Protein AF-D4JR82-F1 (afdb_monomer_lite)

Secondary structure (DSSP, 8-state):
---HHHHHHHHHHHHHH-GGGGT-HHHHHHHHHHHHHHHHH------HHHHHHHTTTTTPPPHHHHHHHHHHHHHH-GGGSPPHHHHHHHHHHHHHHHHHTT-

Sequence (103 aa):
MRNLKTIENRVLAVLKEHPEARNDDMKLYLLVSKACIYDTHGISHFGFEDVMSNYKAYGIPCFESIRRTRQKIQAKHPELGCSPEVRRARHKMQRVYSDYAKN

Structure (mmCIF, N/CA/C/O backbone):
data_AF-D4JR82-F1
#
_entry.id   AF-D4JR82-F1
#
loop_
_atom_site.group_PDB
_atom_site.id
_atom_site.type_symbol
_atom_site.label_atom_id
_atom_site.label_alt_id
_atom_site.label_comp_id
_atom_site.label_asym_id
_atom_site.label_entity_id
_atom_site.label_seq_id
_atom_site.pdbx_PDB_ins_code
_atom_site.Cartn_x
_atom_site.Cartn_y
_atom_site.Cartn_z
_atom_site.occupancy
_atom_site.B_iso_or_equiv
_atom_site.auth_seq_id
_atom_site.auth_comp_id
_atom_site.auth_asym_id
_atom_site.auth_atom_id
_atom_site.pdbx_PDB_model_num
ATOM 1 N N . MET A 1 1 ? -8.829 -5.254 -15.965 1.00 45.81 1 MET A N 1
ATOM 2 C CA . MET A 1 1 ? -8.187 -5.560 -14.664 1.00 45.81 1 MET A CA 1
ATOM 3 C C . MET A 1 1 ? -7.328 -6.802 -14.841 1.00 45.81 1 MET A C 1
ATOM 5 O O . MET A 1 1 ? -7.889 -7.862 -15.081 1.00 45.81 1 MET A O 1
ATOM 9 N N . ARG A 1 2 ? -5.992 -6.685 -14.800 1.00 51.69 2 ARG A N 1
ATOM 10 C CA . ARG A 1 2 ? -5.117 -7.871 -14.759 1.00 51.69 2 ARG A CA 1
ATOM 11 C C . ARG A 1 2 ? -5.440 -8.668 -13.482 1.00 51.69 2 ARG A C 1
ATOM 13 O O . ARG A 1 2 ? -5.769 -8.075 -12.459 1.00 51.69 2 ARG A O 1
ATOM 20 N N . ASN A 1 3 ? -5.455 -9.990 -13.620 1.00 63.53 3 ASN A N 1
ATOM 21 C CA . ASN A 1 3 ? -6.025 -11.008 -12.728 1.00 63.53 3 ASN A CA 1
ATOM 22 C C . ASN A 1 3 ? -5.994 -10.653 -11.218 1.00 63.53 3 ASN A C 1
ATOM 24 O O . ASN A 1 3 ? -4.927 -10.441 -10.645 1.00 63.53 3 ASN A O 1
ATOM 28 N N . LEU A 1 4 ? -7.154 -10.639 -10.544 1.00 62.97 4 LEU A N 1
ATOM 29 C CA . LEU A 1 4 ? -7.261 -10.336 -9.101 1.00 62.97 4 LEU A CA 1
ATOM 30 C C . LEU A 1 4 ? -6.379 -11.249 -8.232 1.00 62.97 4 LEU A C 1
ATOM 32 O O . LEU A 1 4 ? -5.852 -10.807 -7.211 1.00 62.97 4 LEU A O 1
ATOM 36 N N . LYS A 1 5 ? -6.169 -12.498 -8.667 1.00 69.69 5 LYS A N 1
ATOM 37 C CA . LYS A 1 5 ? -5.268 -13.452 -8.006 1.00 69.69 5 LYS A CA 1
ATOM 38 C C . LYS A 1 5 ? -3.818 -12.953 -7.969 1.00 69.69 5 LYS A C 1
ATOM 40 O O . LYS A 1 5 ? -3.125 -13.174 -6.983 1.00 69.69 5 LYS A O 1
ATOM 45 N N . THR A 1 6 ? -3.370 -12.227 -8.993 1.00 83.12 6 THR A N 1
ATOM 46 C CA . THR A 1 6 ? -2.008 -11.675 -9.051 1.00 83.12 6 THR A CA 1
ATOM 47 C C . THR A 1 6 ? -1.818 -10.540 -8.044 1.00 83.12 6 THR A C 1
ATOM 49 O O . THR A 1 6 ? -0.747 -10.414 -7.459 1.00 83.12 6 THR A O 1
ATOM 52 N N . ILE A 1 7 ? -2.863 -9.742 -7.798 1.00 88.75 7 ILE A N 1
ATOM 53 C CA . ILE A 1 7 ? -2.833 -8.657 -6.806 1.00 88.75 7 ILE A CA 1
ATOM 54 C C . ILE A 1 7 ? -2.824 -9.236 -5.389 1.00 88.75 7 ILE A C 1
ATOM 56 O O . ILE A 1 7 ? -1.991 -8.833 -4.581 1.00 88.75 7 ILE A O 1
ATOM 60 N N . GLU A 1 8 ? -3.705 -10.202 -5.099 1.00 93.69 8 GLU A N 1
ATOM 61 C CA . GLU A 1 8 ? -3.769 -10.871 -3.788 1.00 93.69 8 GLU A CA 1
ATOM 62 C C . GLU A 1 8 ? -2.425 -11.517 -3.434 1.00 93.69 8 GLU A C 1
ATOM 64 O O . GLU A 1 8 ? -1.900 -11.261 -2.354 1.00 93.69 8 GLU A O 1
ATOM 69 N N . ASN A 1 9 ? -1.803 -12.241 -4.371 1.00 93.75 9 ASN A N 1
ATOM 70 C CA . ASN A 1 9 ? -0.493 -12.860 -4.150 1.00 93.75 9 ASN A CA 1
ATOM 71 C C . ASN A 1 9 ? 0.617 -11.831 -3.896 1.00 93.75 9 ASN A C 1
ATOM 73 O O . ASN A 1 9 ? 1.434 -12.022 -2.998 1.00 93.75 9 ASN A O 1
ATOM 77 N N . ARG A 1 10 ? 0.640 -10.728 -4.654 1.00 93.81 10 ARG A N 1
ATOM 78 C CA . ARG A 1 10 ? 1.667 -9.689 -4.508 1.00 93.81 10 ARG A CA 1
ATOM 79 C C . ARG A 1 10 ? 1.549 -8.957 -3.174 1.00 93.81 10 ARG A C 1
ATOM 81 O O . ARG A 1 10 ? 2.543 -8.780 -2.479 1.00 93.81 10 ARG A O 1
ATOM 88 N N . VAL A 1 11 ? 0.331 -8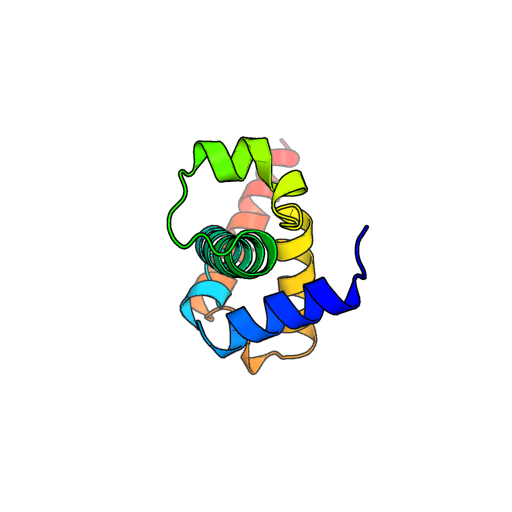.579 -2.787 1.00 96.69 11 VAL A N 1
ATOM 89 C CA . VAL A 1 11 ? 0.078 -7.957 -1.479 1.00 96.69 11 VAL A CA 1
ATOM 90 C C . VAL A 1 11 ? 0.410 -8.936 -0.352 1.00 96.69 11 VAL A C 1
ATOM 92 O O . VAL A 1 11 ? 1.034 -8.542 0.628 1.00 96.69 11 VAL A O 1
ATOM 95 N N . LEU A 1 12 ? 0.051 -10.216 -0.495 1.00 96.94 12 LEU A N 1
ATOM 96 C CA . LEU A 1 12 ? 0.373 -11.245 0.493 1.00 96.94 12 LEU A CA 1
ATOM 97 C C . LEU A 1 12 ? 1.885 -11.409 0.684 1.00 96.94 12 LEU A C 1
ATOM 99 O O . LEU A 1 12 ? 2.332 -11.490 1.826 1.00 96.94 12 LEU A O 1
ATOM 103 N N . ALA A 1 13 ? 2.659 -11.438 -0.404 1.00 96.38 13 ALA A N 1
ATOM 104 C CA . ALA A 1 13 ? 4.116 -11.528 -0.347 1.00 96.38 13 ALA A CA 1
ATOM 105 C C . ALA A 1 13 ? 4.714 -10.351 0.438 1.00 96.38 13 ALA A C 1
ATOM 107 O O . ALA A 1 13 ? 5.428 -10.571 1.415 1.00 96.38 13 ALA A O 1
ATOM 108 N N . VAL A 1 14 ? 4.309 -9.118 0.106 1.00 97.31 14 VAL A N 1
ATOM 109 C CA . VAL A 1 14 ? 4.781 -7.916 0.810 1.00 97.31 14 VAL A CA 1
ATOM 110 C C . VAL A 1 14 ? 4.425 -7.957 2.299 1.00 97.31 14 VAL A C 1
ATOM 112 O O . VAL A 1 14 ? 5.269 -7.655 3.131 1.00 97.31 14 VAL A O 1
ATOM 115 N N . LEU A 1 15 ? 3.210 -8.369 2.675 1.00 97.62 15 LEU A N 1
ATOM 116 C CA . LEU A 1 15 ? 2.814 -8.440 4.092 1.00 97.62 15 LEU A CA 1
ATOM 117 C C . LEU A 1 15 ? 3.589 -9.502 4.889 1.00 97.62 15 LEU A C 1
ATOM 119 O O . LEU A 1 15 ? 3.750 -9.356 6.107 1.00 97.62 15 LEU A O 1
ATOM 123 N N . LYS A 1 16 ? 4.037 -10.575 4.229 1.00 97.06 16 LYS A N 1
ATOM 124 C CA . LYS A 1 16 ? 4.871 -11.614 4.844 1.00 97.06 16 LYS A CA 1
ATOM 125 C C . LYS A 1 16 ? 6.297 -11.118 5.062 1.00 97.06 16 LYS A C 1
ATOM 127 O O . LYS A 1 16 ? 6.803 -11.269 6.168 1.00 97.06 16 LYS A O 1
ATOM 132 N N . GLU A 1 17 ? 6.892 -10.512 4.040 1.00 97.31 17 GLU A N 1
ATOM 133 C CA . GLU A 1 17 ? 8.291 -10.072 4.034 1.00 97.31 17 GLU A CA 1
ATOM 134 C C . GLU A 1 17 ? 8.523 -8.778 4.830 1.00 97.31 17 GLU A C 1
ATOM 136 O O . GLU A 1 17 ? 9.548 -8.639 5.490 1.00 97.31 17 GLU A O 1
ATOM 141 N N . HIS A 1 18 ? 7.542 -7.871 4.837 1.00 96.94 18 HIS A N 1
ATOM 142 C CA . HIS A 1 18 ? 7.655 -6.525 5.406 1.00 96.94 18 HIS A CA 1
ATOM 143 C C . HIS A 1 18 ? 6.595 -6.275 6.494 1.00 96.94 18 HIS A C 1
ATOM 145 O O . HIS A 1 18 ? 5.488 -5.799 6.199 1.00 96.94 18 HIS A O 1
ATOM 151 N N . PRO A 1 19 ? 6.881 -6.584 7.775 1.00 94.62 19 PRO A N 1
ATOM 152 C CA . PRO A 1 19 ? 5.949 -6.356 8.881 1.00 94.62 19 PRO A CA 1
ATOM 153 C C . PRO A 1 19 ? 5.468 -4.904 9.014 1.00 94.62 19 PRO A C 1
ATOM 155 O O . PRO A 1 19 ? 4.319 -4.664 9.390 1.00 94.62 19 PRO A O 1
ATOM 158 N N . GLU A 1 20 ? 6.300 -3.927 8.660 1.00 93.69 20 GLU A N 1
ATOM 159 C CA . GLU A 1 20 ? 5.975 -2.501 8.671 1.00 93.69 20 GLU A CA 1
ATOM 160 C C . GLU A 1 20 ?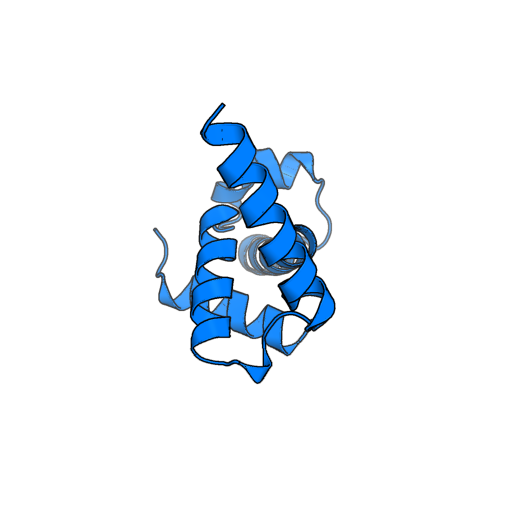 4.811 -2.149 7.727 1.00 93.69 20 GLU A C 1
ATOM 162 O O . GLU A 1 20 ? 3.985 -1.288 8.042 1.00 93.69 20 GLU A O 1
ATOM 167 N N . ALA A 1 21 ? 4.660 -2.878 6.616 1.00 96.69 21 ALA A N 1
ATOM 168 C CA . ALA A 1 21 ? 3.588 -2.673 5.640 1.00 96.69 21 ALA A CA 1
ATOM 169 C C . ALA A 1 21 ? 2.200 -3.082 6.172 1.00 96.69 21 ALA A C 1
ATOM 171 O O . ALA A 1 21 ? 1.163 -2.664 5.649 1.00 96.69 21 ALA A O 1
ATOM 172 N N . ARG A 1 22 ? 2.144 -3.886 7.244 1.00 95.50 22 ARG A N 1
ATOM 173 C CA . ARG A 1 22 ? 0.877 -4.310 7.871 1.00 95.50 22 ARG A CA 1
ATOM 174 C C . ARG A 1 22 ? 0.147 -3.134 8.521 1.00 95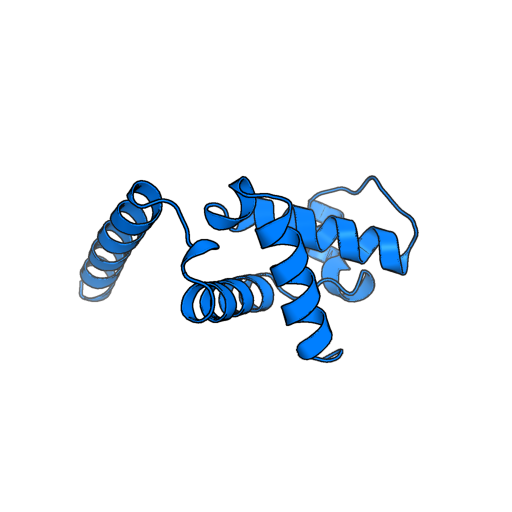.50 22 ARG A C 1
ATOM 176 O O . ARG A 1 22 ? -1.088 -3.126 8.578 1.00 95.50 22 ARG A O 1
ATOM 183 N N . ASN A 1 23 ? 0.910 -2.142 8.981 1.00 94.69 23 ASN A N 1
ATOM 184 C CA . ASN A 1 23 ? 0.431 -0.986 9.738 1.00 94.69 23 ASN A CA 1
ATOM 185 C C . ASN A 1 23 ? 0.233 0.269 8.880 1.00 94.69 23 ASN A C 1
ATOM 187 O O . ASN A 1 23 ? -0.617 1.096 9.216 1.00 94.69 23 ASN A O 1
ATOM 191 N N . ASP A 1 24 ? 0.960 0.392 7.772 1.00 94.38 24 ASP A N 1
ATOM 192 C CA . ASP A 1 24 ? 1.047 1.622 6.986 1.00 94.38 24 ASP A CA 1
ATOM 193 C C . ASP A 1 24 ? 0.683 1.367 5.514 1.00 94.38 24 ASP A C 1
ATOM 195 O O . ASP A 1 24 ? 1.346 0.614 4.798 1.00 94.38 24 ASP A O 1
ATOM 199 N N . ASP A 1 25 ? -0.403 2.005 5.068 1.00 93.75 25 ASP A N 1
ATOM 200 C CA . ASP A 1 25 ? -0.887 1.900 3.690 1.00 93.75 25 ASP A CA 1
ATOM 201 C C . ASP A 1 25 ? 0.077 2.513 2.667 1.00 93.75 25 ASP A C 1
ATOM 203 O O . ASP A 1 25 ? 0.194 1.992 1.559 1.00 93.75 25 ASP A O 1
ATOM 207 N N . MET A 1 26 ? 0.801 3.573 3.029 1.00 95.62 26 MET A N 1
ATOM 208 C CA . MET A 1 26 ? 1.764 4.223 2.140 1.00 95.62 26 MET A CA 1
ATOM 209 C C . MET A 1 26 ? 3.010 3.361 1.961 1.00 95.62 26 MET A C 1
ATOM 211 O O . MET A 1 26 ? 3.503 3.219 0.842 1.00 95.62 26 MET A O 1
ATOM 215 N N . LYS A 1 27 ? 3.490 2.718 3.035 1.00 96.81 27 LYS A N 1
ATOM 216 C CA . LYS A 1 27 ? 4.592 1.742 2.947 1.00 96.81 27 LYS A CA 1
ATOM 217 C C . LYS A 1 27 ? 4.198 0.535 2.108 1.00 96.81 27 LYS A C 1
ATOM 219 O O . LYS A 1 27 ? 4.956 0.142 1.222 1.00 96.81 27 LYS A O 1
ATOM 224 N N . LEU A 1 28 ? 3.003 -0.011 2.337 1.00 97.56 28 LEU A N 1
ATOM 225 C CA . LEU A 1 28 ? 2.479 -1.106 1.525 1.00 97.56 28 LEU A CA 1
ATOM 226 C C . LEU A 1 28 ? 2.385 -0.709 0.047 1.00 97.56 28 LEU A C 1
ATOM 228 O O . LEU A 1 28 ? 2.831 -1.462 -0.817 1.00 97.56 28 LEU A O 1
ATOM 232 N N . TYR A 1 29 ? 1.842 0.474 -0.248 1.00 96.88 29 TYR A N 1
ATOM 233 C CA . TYR A 1 29 ? 1.720 0.965 -1.617 1.00 96.88 29 TYR A CA 1
ATOM 234 C C . TYR A 1 29 ? 3.083 1.133 -2.290 1.00 96.88 29 TYR A C 1
ATOM 236 O O . TYR A 1 29 ? 3.261 0.683 -3.420 1.00 96.88 29 TYR A O 1
ATOM 244 N N . LEU A 1 30 ? 4.065 1.706 -1.589 1.00 95.94 30 LEU A N 1
ATO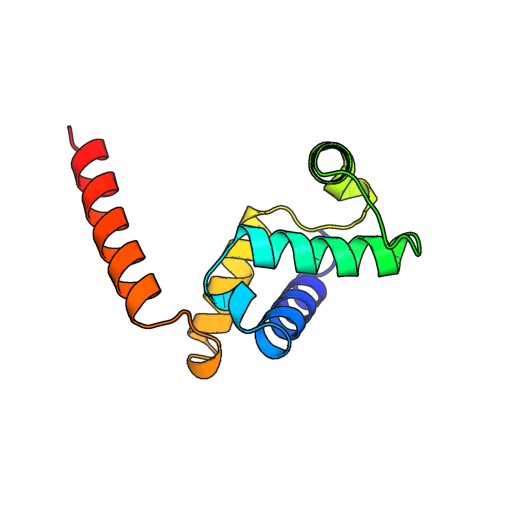M 245 C CA . LEU A 1 30 ? 5.431 1.857 -2.088 1.00 95.94 30 LEU A CA 1
ATOM 246 C C . LEU A 1 30 ? 6.068 0.505 -2.428 1.00 95.94 30 LEU A C 1
ATOM 248 O O . LEU A 1 30 ? 6.618 0.351 -3.514 1.00 95.94 30 LEU A O 1
ATOM 252 N N . LEU A 1 31 ? 5.991 -0.476 -1.527 1.00 96.19 31 LEU A N 1
ATOM 253 C CA . LEU A 1 31 ? 6.607 -1.795 -1.722 1.00 96.19 31 LEU A CA 1
ATOM 254 C C . LEU A 1 31 ? 5.949 -2.573 -2.868 1.00 96.19 31 LEU A C 1
ATOM 256 O O . LEU A 1 31 ? 6.643 -3.145 -3.707 1.00 96.19 31 LEU A O 1
ATOM 260 N N . VAL A 1 32 ? 4.617 -2.525 -2.969 1.00 96.00 32 VAL A N 1
ATOM 261 C CA . VAL A 1 32 ? 3.895 -3.111 -4.110 1.00 96.00 32 VAL A CA 1
ATOM 262 C C . VAL A 1 32 ? 4.265 -2.399 -5.414 1.00 96.00 32 VAL A C 1
ATOM 264 O O . VAL A 1 32 ? 4.481 -3.065 -6.424 1.00 96.00 32 VAL A O 1
ATOM 267 N N . SER A 1 33 ? 4.390 -1.068 -5.392 1.00 95.12 33 SER A N 1
ATOM 268 C CA . SER A 1 33 ? 4.795 -0.274 -6.558 1.00 95.12 33 SER A CA 1
ATOM 269 C C . SER A 1 33 ? 6.203 -0.635 -7.023 1.00 95.12 33 SER A C 1
ATOM 271 O O . SER A 1 33 ? 6.396 -0.868 -8.212 1.00 95.12 33 SER A O 1
ATOM 273 N N . LYS A 1 34 ? 7.161 -0.772 -6.092 1.00 94.31 34 LYS A N 1
ATOM 274 C CA . LYS A 1 34 ? 8.530 -1.227 -6.386 1.00 94.31 34 LYS A CA 1
ATOM 275 C C . LYS A 1 34 ? 8.532 -2.568 -7.108 1.00 94.31 34 LYS A C 1
ATOM 277 O O . LYS A 1 34 ? 9.137 -2.680 -8.167 1.00 94.31 34 LYS A O 1
ATOM 282 N N . ALA A 1 35 ? 7.814 -3.552 -6.567 1.00 92.81 35 ALA A N 1
ATOM 283 C CA . ALA A 1 35 ? 7.728 -4.875 -7.175 1.00 92.81 35 ALA A CA 1
ATOM 284 C C . ALA A 1 35 ? 7.097 -4.821 -8.579 1.00 92.81 35 ALA A C 1
ATOM 286 O O . ALA A 1 35 ? 7.595 -5.442 -9.508 1.00 92.81 35 ALA A O 1
ATOM 287 N N . CYS A 1 36 ? 6.020 -4.051 -8.761 1.00 92.62 36 CYS A N 1
ATOM 288 C CA . CYS A 1 36 ? 5.369 -3.897 -10.064 1.00 92.62 36 CYS A CA 1
ATOM 289 C C . CYS A 1 36 ? 6.267 -3.218 -11.109 1.00 92.62 36 CYS A C 1
ATOM 291 O O . CYS A 1 36 ? 6.342 -3.696 -12.239 1.00 92.62 36 CYS A O 1
ATOM 293 N N . ILE A 1 37 ? 6.941 -2.124 -10.745 1.00 93.12 37 ILE A N 1
ATOM 294 C CA . ILE A 1 37 ? 7.828 -1.375 -11.647 1.00 93.12 37 ILE A CA 1
ATOM 295 C C . ILE A 1 37 ? 9.030 -2.229 -12.043 1.00 93.12 37 ILE A C 1
ATOM 297 O O . ILE A 1 37 ? 9.376 -2.289 -13.222 1.00 93.12 37 ILE A O 1
ATOM 301 N N . TYR A 1 38 ? 9.627 -2.933 -11.082 1.00 91.62 38 TYR A N 1
ATOM 302 C CA . TYR A 1 38 ? 10.744 -3.825 -11.359 1.00 91.62 38 TYR A CA 1
ATOM 303 C C . TYR A 1 38 ? 10.338 -4.964 -12.304 1.00 91.62 38 TYR A C 1
ATOM 305 O O . TYR A 1 38 ? 11.000 -5.174 -13.315 1.00 91.62 38 TYR A O 1
ATOM 313 N N . ASP A 1 39 ? 9.203 -5.625 -12.053 1.00 88.25 39 ASP A N 1
ATOM 314 C CA . ASP A 1 39 ? 8.707 -6.716 -12.904 1.00 88.25 39 ASP A CA 1
ATOM 315 C C . ASP A 1 39 ? 8.389 -6.269 -14.341 1.00 88.25 39 ASP A C 1
ATOM 317 O O . ASP A 1 39 ? 8.457 -7.072 -15.269 1.00 88.25 39 ASP A O 1
ATOM 321 N N . THR A 1 40 ? 7.971 -5.014 -14.528 1.00 86.81 40 THR A N 1
ATOM 322 C CA . THR A 1 40 ? 7.511 -4.511 -15.832 1.00 86.81 40 THR A CA 1
ATOM 323 C C . THR A 1 40 ? 8.596 -3.795 -16.629 1.00 86.81 40 THR A C 1
ATOM 325 O O . THR A 1 40 ? 8.604 -3.917 -17.850 1.00 86.81 40 THR A O 1
ATOM 328 N N . HIS A 1 41 ? 9.502 -3.074 -15.964 1.00 88.81 41 HIS A N 1
ATOM 329 C CA . HIS A 1 41 ? 10.494 -2.205 -16.614 1.00 88.81 41 HIS A CA 1
ATOM 330 C C . HIS A 1 41 ? 11.931 -2.428 -16.128 1.00 88.81 41 HIS A C 1
ATOM 332 O O . HIS A 1 41 ? 12.849 -1.814 -16.662 1.00 88.81 41 HIS A O 1
ATOM 338 N N . GLY A 1 42 ? 12.161 -3.270 -15.114 1.00 90.75 42 GLY A N 1
ATOM 339 C CA . GLY A 1 42 ? 13.497 -3.500 -14.543 1.00 90.75 42 GLY A CA 1
ATOM 340 C C . GLY A 1 42 ? 14.067 -2.300 -13.777 1.00 90.75 42 GLY A C 1
ATOM 341 O O . GLY A 1 42 ? 15.259 -2.262 -13.476 1.00 90.75 42 GLY A O 1
ATOM 342 N N . ILE A 1 43 ? 13.233 -1.306 -13.459 1.00 90.69 43 ILE A N 1
ATOM 343 C CA . ILE A 1 43 ? 13.648 -0.054 -12.820 1.00 90.69 43 ILE A CA 1
ATOM 344 C C . ILE A 1 43 ? 13.560 -0.191 -11.295 1.00 90.69 43 ILE A C 1
ATOM 346 O O . ILE A 1 43 ? 12.557 -0.650 -10.750 1.00 90.69 43 ILE A O 1
ATOM 350 N N . SER A 1 44 ? 14.606 0.246 -10.591 1.00 83.44 44 SER A N 1
ATOM 351 C CA . SER A 1 44 ? 14.682 0.221 -9.120 1.00 83.44 44 SER A CA 1
ATOM 352 C C . SER A 1 44 ? 14.466 1.588 -8.455 1.00 83.44 44 SER A C 1
ATOM 354 O O . SER A 1 44 ? 14.212 1.645 -7.251 1.00 83.44 44 SER A O 1
ATOM 356 N N . HIS A 1 45 ? 14.540 2.678 -9.225 1.00 85.69 45 HIS A N 1
ATOM 357 C CA . HIS A 1 45 ? 14.426 4.056 -8.744 1.00 85.69 45 HIS A CA 1
ATOM 358 C C . HIS A 1 45 ? 13.374 4.815 -9.547 1.00 85.69 45 HIS A C 1
ATOM 360 O O . HIS A 1 45 ? 13.408 4.820 -10.772 1.00 85.69 45 HIS A O 1
ATOM 366 N N . PHE A 1 46 ? 12.450 5.468 -8.854 1.00 91.50 46 PHE A N 1
ATOM 367 C CA . PHE A 1 46 ? 11.352 6.214 -9.459 1.00 91.50 46 PHE A CA 1
ATOM 368 C C . PHE A 1 46 ? 10.904 7.337 -8.524 1.00 91.50 46 PHE A C 1
ATOM 370 O O . PHE A 1 46 ? 11.041 7.241 -7.300 1.00 91.50 46 PHE A O 1
ATOM 377 N N . GLY A 1 47 ? 10.370 8.407 -9.107 1.00 94.38 47 GLY A N 1
ATOM 378 C CA . GLY A 1 47 ? 9.810 9.527 -8.358 1.00 94.38 47 GLY A CA 1
ATOM 379 C C . GLY A 1 47 ? 8.408 9.220 -7.834 1.00 94.38 47 GLY A C 1
ATOM 380 O O . GLY A 1 47 ? 7.673 8.421 -8.411 1.00 94.38 47 GLY A O 1
ATOM 381 N N . PHE A 1 48 ? 8.005 9.892 -6.753 1.00 93.12 48 PHE A N 1
ATOM 382 C CA . PHE A 1 48 ? 6.627 9.803 -6.261 1.00 93.12 48 PHE A CA 1
ATOM 383 C C . PHE A 1 48 ? 5.623 10.286 -7.314 1.00 93.12 48 PHE A C 1
ATOM 385 O O . PHE A 1 48 ? 4.641 9.600 -7.577 1.00 93.12 48 PHE A O 1
ATOM 392 N N . GLU A 1 49 ? 5.895 11.427 -7.952 1.00 96.06 49 GLU A N 1
ATOM 393 C CA . GLU A 1 49 ? 5.050 11.976 -9.018 1.00 96.06 49 GLU A CA 1
ATOM 394 C C . GLU A 1 49 ? 4.877 10.991 -10.177 1.00 96.06 49 GLU A C 1
ATOM 396 O O . GLU A 1 49 ? 3.760 10.764 -10.633 1.00 96.06 49 GLU A O 1
ATOM 401 N N . ASP A 1 50 ? 5.963 10.341 -10.591 1.00 94.19 50 ASP A N 1
ATOM 402 C CA . ASP A 1 50 ? 5.939 9.355 -11.665 1.00 94.19 50 ASP A CA 1
ATOM 403 C C . ASP A 1 50 ? 5.072 8.138 -11.305 1.00 94.19 50 ASP A C 1
ATOM 405 O O . ASP A 1 50 ? 4.214 7.725 -12.085 1.00 94.19 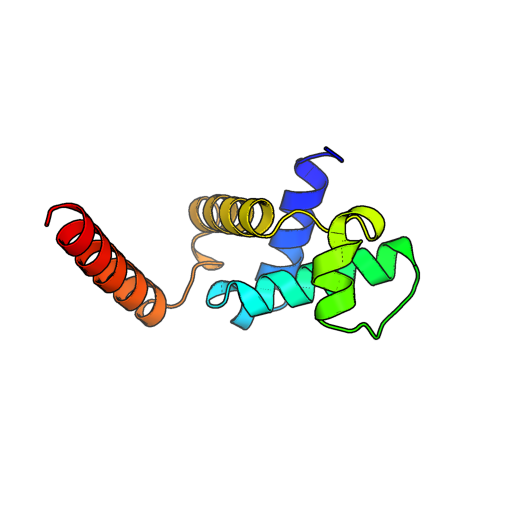50 ASP A O 1
ATOM 409 N N . VAL A 1 51 ? 5.193 7.620 -10.076 1.00 94.44 51 VAL A N 1
ATOM 410 C CA . VAL A 1 51 ? 4.287 6.571 -9.584 1.00 94.44 51 VAL A CA 1
ATOM 411 C C . VAL A 1 51 ? 2.845 7.054 -9.615 1.00 94.44 51 VAL A C 1
ATOM 413 O O . VAL A 1 51 ? 1.990 6.345 -10.127 1.00 94.44 51 VAL A O 1
ATOM 416 N N . MET A 1 52 ? 2.547 8.238 -9.084 1.00 94.94 52 MET A N 1
ATOM 417 C CA . MET A 1 52 ? 1.167 8.715 -8.956 1.00 94.94 52 MET A CA 1
ATOM 418 C C . MET A 1 52 ? 0.508 8.992 -10.312 1.00 94.94 52 MET A C 1
ATOM 420 O O . MET A 1 52 ? -0.676 8.690 -10.484 1.00 94.94 52 MET A O 1
ATOM 424 N N . SER A 1 53 ? 1.272 9.496 -11.280 1.00 94.75 53 SER A N 1
ATOM 425 C CA . SER A 1 53 ? 0.789 9.836 -12.620 1.00 94.75 53 SER A CA 1
ATOM 426 C C . SER A 1 53 ? 0.720 8.620 -13.548 1.00 94.75 53 SER A C 1
ATOM 428 O O . SER A 1 53 ? -0.246 8.468 -14.298 1.00 94.75 53 SER A O 1
ATOM 430 N N . ASN A 1 54 ? 1.691 7.703 -13.457 1.00 93.69 54 ASN A N 1
ATOM 431 C CA . ASN A 1 54 ? 1.892 6.631 -14.438 1.00 93.69 54 ASN A CA 1
ATOM 432 C C . ASN A 1 54 ? 1.635 5.215 -13.893 1.00 93.69 54 ASN A C 1
ATOM 434 O O . ASN A 1 54 ? 1.892 4.232 -14.590 1.00 93.69 54 ASN A O 1
ATOM 438 N N . TYR A 1 55 ? 1.058 5.067 -12.690 1.00 93.00 55 TYR A N 1
ATOM 439 C CA . TYR A 1 55 ? 0.877 3.766 -12.022 1.00 93.00 55 TYR A CA 1
ATOM 440 C C . TYR A 1 55 ? 0.253 2.668 -12.905 1.00 93.00 55 TYR A C 1
ATOM 442 O O . TYR A 1 55 ? 0.642 1.502 -12.830 1.00 93.00 55 TYR A O 1
ATOM 450 N N . LYS A 1 56 ? -0.690 3.030 -13.786 1.00 92.62 56 LYS A N 1
ATOM 451 C CA . LYS A 1 56 ? -1.334 2.087 -14.716 1.00 92.62 56 LYS A CA 1
ATOM 452 C C . LYS A 1 56 ? -0.355 1.529 -15.752 1.00 92.62 56 LYS A C 1
ATOM 454 O O . LYS A 1 56 ? -0.422 0.336 -16.047 1.00 92.62 56 LYS A O 1
ATOM 459 N N . ALA A 1 57 ? 0.537 2.367 -16.284 1.00 91.06 57 ALA A N 1
ATOM 460 C CA . ALA A 1 57 ? 1.566 1.961 -17.244 1.00 91.06 57 ALA A CA 1
ATOM 461 C C . ALA A 1 57 ? 2.588 1.017 -16.592 1.00 91.06 57 ALA A C 1
ATOM 463 O O . ALA A 1 57 ? 3.028 0.047 -17.208 1.00 91.06 57 ALA A O 1
ATOM 464 N N . TYR A 1 58 ? 2.864 1.227 -15.305 1.00 91.19 58 TYR A N 1
ATOM 465 C CA . TYR A 1 58 ? 3.683 0.346 -14.472 1.00 91.19 58 TYR A CA 1
ATOM 466 C C . TYR A 1 58 ? 2.962 -0.916 -13.980 1.00 91.19 58 TYR A C 1
ATOM 468 O O . TYR A 1 58 ? 3.526 -1.721 -13.242 1.00 91.19 58 TYR A O 1
ATOM 476 N N . GLY A 1 59 ? 1.695 -1.112 -14.356 1.00 90.00 59 GLY A N 1
ATOM 477 C CA . GLY A 1 59 ? 0.910 -2.263 -13.912 1.00 90.00 59 GLY A CA 1
ATOM 478 C C . GLY A 1 59 ? 0.651 -2.293 -12.402 1.00 90.00 59 GLY A C 1
ATOM 479 O O . GLY A 1 59 ? 0.270 -3.341 -11.875 1.00 90.00 59 GLY A O 1
ATOM 480 N N . ILE A 1 60 ? 0.835 -1.167 -11.713 1.00 93.50 60 ILE A N 1
ATOM 481 C CA . ILE A 1 60 ? 0.543 -1.017 -10.292 1.00 93.50 60 ILE A CA 1
ATOM 482 C C . ILE A 1 60 ? -0.989 -0.998 -10.137 1.00 93.50 60 ILE A C 1
ATOM 484 O O . ILE A 1 60 ? -1.688 -0.305 -10.882 1.00 93.50 60 ILE A O 1
ATOM 488 N N . PRO A 1 61 ? -1.569 -1.761 -9.199 1.00 93.50 61 PRO A N 1
ATOM 489 C CA . PRO A 1 61 ? -2.980 -1.618 -8.863 1.00 93.50 61 PRO A CA 1
ATOM 490 C C . PRO A 1 61 ? -3.252 -0.263 -8.203 1.00 93.50 61 PRO A C 1
ATOM 492 O O . PRO A 1 61 ? -2.392 0.279 -7.517 1.00 93.50 61 PRO A O 1
ATOM 495 N N . CYS A 1 62 ? -4.466 0.276 -8.333 1.00 93.38 62 CYS A N 1
ATOM 496 C CA . CYS A 1 62 ? -4.785 1.512 -7.620 1.00 93.38 62 CYS A CA 1
ATOM 497 C C . CYS A 1 62 ? -4.665 1.323 -6.097 1.00 93.38 62 CYS A C 1
ATOM 499 O O . CYS A 1 62 ? -4.867 0.223 -5.566 1.00 93.38 62 CYS A O 1
ATOM 501 N N . PHE A 1 63 ? -4.372 2.417 -5.394 1.00 94.69 63 PHE A N 1
ATOM 502 C CA . PHE A 1 63 ? -4.156 2.423 -3.947 1.00 94.69 63 PHE A CA 1
ATOM 503 C C . PHE A 1 63 ? -5.271 1.707 -3.171 1.00 94.69 63 PHE A C 1
ATOM 505 O O . PHE A 1 63 ? -5.017 0.812 -2.365 1.00 94.69 63 PHE A O 1
ATOM 512 N N . GLU A 1 64 ? -6.528 2.029 -3.477 1.00 94.75 64 GLU A N 1
ATOM 513 C CA . GLU A 1 64 ? -7.671 1.445 -2.777 1.00 94.75 64 GLU A CA 1
ATOM 514 C C . GLU A 1 64 ? -7.835 -0.062 -3.064 1.00 94.75 64 GLU A C 1
ATOM 516 O O . GLU A 1 64 ? -8.248 -0.821 -2.186 1.00 94.75 64 GLU A O 1
ATOM 521 N N . SER A 1 65 ? -7.453 -0.546 -4.253 1.00 94.56 65 SER A N 1
ATOM 522 C CA . SER A 1 65 ? -7.419 -1.988 -4.534 1.00 94.56 65 SER A CA 1
ATOM 523 C C . SER A 1 65 ? -6.406 -2.713 -3.651 1.00 94.56 65 SER A C 1
ATOM 525 O O . SER A 1 65 ? -6.717 -3.786 -3.129 1.00 94.56 65 SER A O 1
ATOM 527 N N . ILE A 1 66 ? -5.222 -2.135 -3.440 1.00 96.00 66 ILE A N 1
ATOM 528 C CA . ILE A 1 66 ? -4.203 -2.695 -2.538 1.00 96.00 66 ILE A CA 1
ATOM 529 C C . ILE A 1 66 ? -4.719 -2.691 -1.097 1.00 96.00 66 ILE A C 1
ATOM 531 O O . ILE A 1 66 ? -4.669 -3.721 -0.421 1.00 96.00 66 ILE A O 1
ATOM 535 N N . ARG A 1 67 ? -5.306 -1.575 -0.652 1.00 95.56 67 ARG A N 1
ATOM 536 C CA . ARG A 1 67 ? -5.860 -1.424 0.699 1.00 95.56 67 ARG A CA 1
ATOM 537 C C . ARG A 1 67 ? -6.952 -2.452 1.008 1.00 95.56 67 ARG A C 1
ATOM 539 O O . ARG A 1 67 ? -6.893 -3.113 2.048 1.00 95.56 67 ARG A O 1
ATOM 546 N N . ARG A 1 68 ? -7.923 -2.632 0.104 1.00 95.06 68 ARG A N 1
ATOM 547 C CA . ARG A 1 68 ? -8.985 -3.648 0.246 1.00 95.06 68 ARG A CA 1
ATOM 548 C C . ARG A 1 68 ? -8.428 -5.066 0.234 1.00 95.06 68 ARG A C 1
ATOM 550 O O . ARG A 1 68 ? -8.854 -5.907 1.023 1.00 95.06 68 ARG A O 1
ATOM 557 N N . THR A 1 69 ? -7.437 -5.324 -0.616 1.00 95.88 69 THR A N 1
ATOM 558 C CA . THR A 1 69 ? -6.760 -6.626 -0.672 1.00 95.88 69 THR A CA 1
ATOM 559 C C . THR A 1 69 ? -6.051 -6.936 0.645 1.00 95.88 69 THR A C 1
ATOM 561 O O . THR A 1 69 ? -6.215 -8.036 1.169 1.00 95.88 69 THR A O 1
ATOM 564 N N . ARG A 1 70 ? -5.354 -5.961 1.248 1.00 95.94 70 ARG A N 1
ATOM 565 C CA . ARG A 1 70 ? -4.764 -6.116 2.586 1.00 95.94 70 ARG A CA 1
ATOM 566 C C . ARG A 1 70 ? -5.821 -6.484 3.623 1.00 95.94 70 ARG A C 1
ATOM 568 O O . ARG A 1 70 ? -5.611 -7.429 4.370 1.00 95.94 70 ARG A O 1
ATOM 575 N N . GLN A 1 71 ? -6.946 -5.767 3.670 1.00 94.75 71 GLN A N 1
ATOM 576 C CA . GLN A 1 71 ? -8.023 -6.054 4.629 1.00 94.75 71 GLN A CA 1
ATOM 577 C C . GLN A 1 71 ? -8.555 -7.483 4.471 1.00 94.75 71 GLN A C 1
ATOM 579 O O . GLN A 1 71 ? -8.690 -8.201 5.458 1.00 94.75 71 GLN A O 1
ATOM 584 N N . LYS A 1 72 ? -8.781 -7.924 3.226 1.00 95.69 72 LYS A N 1
ATOM 585 C CA . LYS A 1 72 ? -9.199 -9.296 2.915 1.00 95.69 72 LYS A CA 1
ATOM 586 C C . LYS A 1 72 ? -8.166 -10.331 3.374 1.00 95.69 72 LYS A C 1
ATOM 588 O O . LYS A 1 72 ? -8.547 -11.342 3.955 1.00 95.69 72 LYS A O 1
ATOM 593 N N . ILE A 1 73 ? -6.878 -10.087 3.127 1.00 96.25 73 ILE A N 1
ATOM 594 C CA . ILE A 1 73 ? -5.791 -10.977 3.561 1.00 96.25 73 ILE A CA 1
ATOM 595 C C . ILE A 1 73 ? -5.732 -11.040 5.085 1.00 96.25 73 ILE A C 1
ATOM 597 O O . ILE A 1 73 ? -5.745 -12.131 5.630 1.00 96.25 73 ILE A O 1
ATOM 601 N N . GLN A 1 74 ? -5.735 -9.901 5.775 1.00 95.19 74 GLN A N 1
ATOM 602 C CA . GLN A 1 74 ? -5.650 -9.845 7.239 1.00 95.19 74 GLN A CA 1
ATOM 603 C C . GLN A 1 74 ? -6.870 -10.464 7.933 1.00 95.19 74 GLN A C 1
ATOM 605 O O . GLN A 1 74 ? -6.739 -10.992 9.032 1.00 95.19 74 GLN A O 1
ATOM 610 N N . ALA A 1 75 ? -8.046 -10.439 7.296 1.00 94.56 75 ALA A N 1
ATOM 611 C CA . ALA A 1 75 ? -9.224 -11.149 7.788 1.00 94.56 75 ALA A CA 1
ATOM 612 C C . ALA A 1 75 ? -9.069 -12.680 7.701 1.00 94.56 75 ALA A C 1
ATOM 614 O O . ALA A 1 75 ? -9.551 -13.388 8.580 1.00 94.56 75 ALA A O 1
ATOM 615 N N . LYS A 1 76 ? -8.390 -13.190 6.662 1.00 96.44 76 LYS A N 1
ATOM 616 C CA . LYS A 1 76 ? -8.087 -14.625 6.492 1.00 96.44 76 LYS A CA 1
ATOM 617 C C . LYS A 1 76 ? -6.851 -15.083 7.278 1.00 96.44 76 LYS A C 1
ATOM 619 O O . LYS A 1 76 ? -6.771 -16.248 7.645 1.00 96.44 76 LYS A O 1
ATOM 624 N N . HIS A 1 77 ? -5.904 -14.173 7.495 1.00 96.06 77 HIS A N 1
ATOM 625 C CA . HIS A 1 77 ? -4.590 -14.394 8.098 1.00 96.06 77 HIS A CA 1
ATOM 626 C C . HIS A 1 77 ? -4.367 -13.395 9.244 1.00 96.06 77 HIS A C 1
ATOM 628 O O . HIS A 1 77 ? -3.687 -12.376 9.050 1.00 96.06 77 HIS A O 1
ATOM 634 N N . PRO A 1 78 ? -4.965 -13.623 10.430 1.00 93.94 78 PRO A N 1
ATOM 635 C CA . PRO A 1 78 ? -4.853 -12.707 11.564 1.00 93.94 78 PRO A CA 1
ATOM 636 C C . PRO A 1 78 ? -3.405 -12.436 12.005 1.00 93.94 78 PRO A C 1
ATOM 638 O O . PRO A 1 78 ? -3.113 -11.351 12.509 1.00 93.94 78 PRO A O 1
ATOM 641 N N . GLU A 1 79 ? -2.484 -13.374 11.766 1.00 94.75 79 GLU A N 1
ATOM 642 C CA . GLU A 1 79 ? -1.044 -13.254 12.025 1.00 94.75 79 GLU A CA 1
ATOM 643 C C . GLU A 1 79 ? -0.353 -12.172 11.174 1.00 94.75 79 GLU A C 1
ATOM 645 O O . GLU A 1 79 ? 0.688 -11.633 11.556 1.00 94.75 79 GLU A O 1
ATOM 650 N N . LEU A 1 80 ? -0.952 -11.806 10.036 1.00 96.38 80 LEU A N 1
ATOM 651 C CA . LEU A 1 80 ? -0.510 -10.703 9.177 1.00 96.38 80 LEU A CA 1
ATOM 652 C C . LEU A 1 80 ? -1.221 -9.381 9.505 1.00 96.38 80 LEU A C 1
ATOM 654 O O . LEU A 1 80 ? -1.062 -8.389 8.784 1.00 96.38 80 LEU A O 1
ATOM 658 N N . GLY A 1 81 ? -2.026 -9.357 10.568 1.00 93.56 81 GLY A N 1
ATOM 659 C CA . GLY A 1 81 ? -2.765 -8.191 11.030 1.00 93.56 81 GLY A CA 1
ATOM 660 C C . GLY A 1 81 ? -1.875 -7.011 11.429 1.00 93.56 81 GLY A C 1
ATOM 661 O O . GLY A 1 81 ? -0.672 -7.137 11.658 1.00 93.56 81 GLY A O 1
ATOM 662 N N . CYS A 1 82 ? -2.493 -5.832 11.514 1.00 90.94 82 CYS A N 1
ATOM 663 C CA . CYS A 1 82 ? -1.848 -4.660 12.104 1.00 90.94 82 CYS A CA 1
ATOM 664 C C . CYS A 1 82 ? -1.626 -4.834 13.615 1.00 90.94 82 CYS A C 1
ATOM 666 O O . CYS A 1 82 ? -2.322 -5.614 14.273 1.00 90.94 82 CYS A O 1
ATOM 668 N N . SER A 1 83 ? -0.677 -4.081 14.173 1.00 91.94 83 SER A N 1
ATOM 669 C CA . SER A 1 83 ? -0.390 -4.116 15.605 1.00 91.94 83 SER A CA 1
ATOM 670 C C . SER A 1 83 ? -1.631 -3.725 16.428 1.00 91.94 83 SER A C 1
ATOM 672 O O . SER A 1 83 ? -2.464 -2.928 15.970 1.00 91.94 83 SER A O 1
ATOM 674 N N . PRO A 1 84 ? -1.779 -4.239 17.665 1.00 90.81 84 PRO A N 1
ATOM 675 C CA . PRO A 1 84 ? -2.920 -3.906 18.517 1.00 90.81 84 PRO A CA 1
ATOM 676 C C . PRO A 1 84 ? -3.102 -2.399 18.734 1.00 90.81 84 PRO A C 1
ATOM 678 O O . PRO A 1 84 ? -4.232 -1.918 18.810 1.00 90.81 84 PRO A O 1
ATOM 681 N N . GLU A 1 85 ? -2.001 -1.654 18.806 1.00 92.69 85 GLU A N 1
ATOM 682 C CA . GLU A 1 85 ? -1.998 -0.198 18.932 1.00 92.69 85 GLU A CA 1
ATOM 683 C C . GLU A 1 85 ? -2.603 0.484 17.701 1.00 92.69 85 GLU A C 1
ATOM 685 O O . GLU A 1 85 ? -3.566 1.242 17.832 1.00 92.69 85 GLU A O 1
ATOM 690 N N . VAL A 1 86 ? -2.117 0.146 16.503 1.00 91.38 86 VAL A N 1
ATOM 691 C CA . VAL A 1 86 ? -2.621 0.701 15.239 1.00 91.38 86 VAL A CA 1
ATOM 692 C C . VAL A 1 86 ? -4.092 0.344 15.043 1.00 91.38 86 VAL A C 1
ATOM 694 O O . VAL A 1 86 ? -4.886 1.183 14.612 1.00 91.38 86 VAL A O 1
ATOM 697 N N . ARG A 1 87 ? -4.498 -0.873 15.421 1.00 89.38 87 ARG A N 1
ATOM 698 C CA . ARG A 1 87 ? -5.904 -1.294 15.377 1.00 89.38 87 ARG A CA 1
ATOM 699 C C . ARG A 1 87 ? -6.789 -0.421 16.270 1.00 89.38 87 ARG A C 1
ATOM 701 O O . ARG A 1 87 ? -7.835 0.040 15.816 1.00 89.38 87 ARG A O 1
ATOM 708 N N . ARG A 1 88 ? -6.368 -0.161 17.514 1.00 93.00 88 ARG A N 1
ATOM 709 C CA . ARG A 1 88 ? -7.099 0.719 18.445 1.00 93.00 88 ARG A CA 1
ATOM 710 C C . ARG A 1 88 ? -7.165 2.156 17.932 1.00 93.00 88 ARG A C 1
ATOM 712 O O . ARG A 1 88 ? -8.240 2.752 17.956 1.00 93.00 88 ARG A O 1
ATOM 719 N N . ALA A 1 89 ? -6.054 2.690 17.424 1.00 92.25 89 ALA A N 1
ATOM 720 C CA . ALA A 1 89 ? -5.999 4.036 16.857 1.00 92.25 89 ALA A CA 1
ATOM 721 C C . ALA A 1 89 ? -6.963 4.193 15.668 1.00 92.25 89 ALA A C 1
ATOM 723 O O . ALA A 1 89 ? -7.745 5.143 15.625 1.00 92.25 89 ALA A O 1
ATOM 724 N N . ARG A 1 90 ? -6.988 3.217 14.748 1.00 90.19 90 ARG A N 1
ATOM 725 C CA . ARG A 1 90 ? -7.924 3.198 13.611 1.00 90.19 90 ARG A CA 1
ATOM 726 C C . ARG A 1 90 ? -9.384 3.161 14.062 1.00 90.19 90 ARG A C 1
ATOM 728 O O . ARG A 1 90 ? -10.190 3.920 13.535 1.00 90.19 90 ARG A O 1
ATOM 735 N N . HIS A 1 91 ? -9.719 2.336 15.054 1.00 90.69 91 HIS A N 1
ATOM 736 C CA . HIS A 1 91 ? -11.081 2.264 15.594 1.00 90.69 91 HIS A CA 1
ATOM 737 C C . HIS A 1 91 ? -11.514 3.583 16.258 1.00 90.69 91 HIS A C 1
ATOM 739 O O . HIS A 1 91 ? -12.634 4.049 16.058 1.00 90.69 91 HIS A O 1
ATOM 745 N N . LYS A 1 92 ? -10.609 4.235 17.004 1.00 94.31 92 LYS A N 1
ATOM 746 C CA . LYS A 1 92 ? -10.858 5.571 17.569 1.00 94.31 92 LYS A CA 1
ATOM 747 C C . LYS A 1 92 ? -11.138 6.592 16.464 1.00 94.31 92 LYS A C 1
ATOM 749 O O . LYS A 1 92 ? -12.115 7.327 16.559 1.00 94.31 92 LYS A O 1
ATOM 754 N N . MET A 1 93 ? -10.329 6.601 15.404 1.00 92.12 93 MET A N 1
ATOM 755 C CA . MET A 1 93 ? -10.517 7.529 14.287 1.00 92.12 93 MET A CA 1
ATOM 756 C C . MET A 1 93 ? -11.807 7.285 13.504 1.00 92.12 93 MET A C 1
ATOM 758 O O . MET A 1 93 ? -12.463 8.246 13.118 1.00 92.12 93 MET A O 1
ATOM 762 N N . GLN A 1 94 ? -12.218 6.030 13.310 1.00 92.06 94 GLN A N 1
ATOM 763 C CA . GLN A 1 94 ? -13.505 5.712 12.678 1.00 92.06 94 GLN A CA 1
ATOM 764 C C . GLN A 1 94 ? -14.682 6.352 13.417 1.00 92.06 94 GLN A C 1
ATOM 766 O O . GLN A 1 94 ? -15.579 6.895 12.773 1.00 92.06 94 GLN A O 1
ATOM 771 N N . ARG A 1 95 ? -14.657 6.335 14.755 1.00 92.94 95 ARG A N 1
ATOM 772 C CA . ARG A 1 95 ? -15.672 7.005 15.573 1.00 92.94 95 ARG A CA 1
ATOM 773 C C . ARG A 1 95 ? -15.661 8.516 15.348 1.00 92.94 95 ARG A C 1
ATOM 775 O O . ARG A 1 95 ? -16.705 9.069 15.040 1.00 92.94 95 ARG A O 1
ATOM 782 N N . VAL A 1 96 ? -14.484 9.147 15.396 1.00 94.88 96 VAL A N 1
ATOM 783 C CA . VAL A 1 96 ? -14.330 10.595 15.153 1.00 94.88 96 VAL A CA 1
ATOM 784 C C . VAL A 1 96 ? -14.891 11.001 13.787 1.00 94.88 96 VAL A C 1
ATOM 786 O O . VAL A 1 96 ? -15.675 11.941 13.708 1.00 94.88 96 VAL A O 1
ATOM 789 N N . TYR A 1 97 ? -14.547 10.277 12.718 1.00 93.56 97 TYR A N 1
ATOM 790 C CA . TYR A 1 97 ? -15.076 10.569 11.381 1.00 93.56 97 TYR A CA 1
ATOM 791 C C . TYR A 1 97 ? -16.585 10.326 11.275 1.00 93.56 97 TY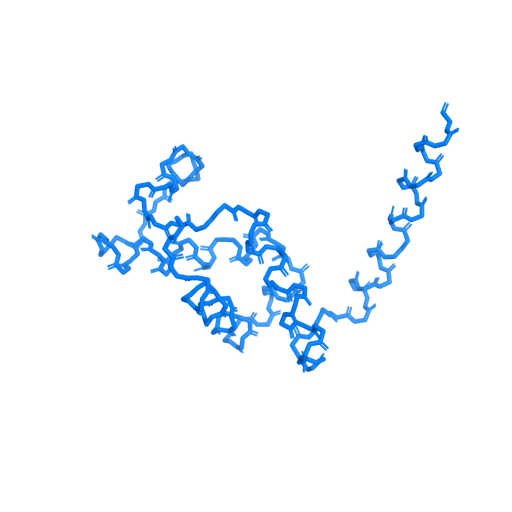R A C 1
ATOM 793 O O . TYR A 1 97 ? -17.279 11.091 10.612 1.00 93.56 97 TYR A O 1
ATOM 801 N N . SER A 1 98 ? -17.098 9.284 11.934 1.00 93.69 98 SER A N 1
ATOM 802 C CA . SER A 1 98 ? -18.536 8.994 11.953 1.00 93.69 98 SER A CA 1
ATOM 803 C C . SER A 1 98 ? -19.328 10.065 12.696 1.00 93.69 98 SER A C 1
ATOM 805 O O . SER A 1 98 ? -20.441 10.376 12.294 1.00 93.69 98 SER A O 1
ATOM 807 N N . ASP A 1 99 ? -18.772 10.612 13.776 1.00 95.50 99 ASP A N 1
ATOM 808 C CA . ASP A 1 99 ? -19.400 11.684 14.545 1.00 95.50 99 ASP A CA 1
ATOM 809 C C . ASP A 1 99 ? -19.345 13.011 13.775 1.00 95.50 99 ASP A C 1
ATOM 811 O O . ASP A 1 99 ? -20.344 13.720 13.728 1.00 95.50 99 ASP A O 1
ATOM 815 N N . TYR A 1 100 ? -18.232 13.307 13.090 1.00 95.50 100 TYR A N 1
ATOM 816 C CA . TYR A 1 100 ? -18.129 14.463 12.192 1.00 95.50 100 TYR A CA 1
ATOM 817 C C . TYR A 1 100 ? -19.176 14.429 11.073 1.00 95.50 100 TYR A C 1
ATOM 819 O O . TYR A 1 100 ? -19.818 15.436 10.830 1.00 95.50 100 TYR A O 1
ATOM 827 N N . ALA A 1 101 ? -19.383 13.279 10.425 1.00 95.25 101 ALA A N 1
ATOM 828 C CA . ALA A 1 101 ? -20.316 13.153 9.301 1.00 95.25 101 ALA A CA 1
ATOM 829 C C . ALA A 1 101 ? -21.806 13.250 9.685 1.00 95.25 101 ALA A C 1
ATOM 831 O O . ALA A 1 101 ? -22.657 13.323 8.801 1.00 95.25 101 ALA A O 1
ATOM 832 N N . LYS A 1 102 ? -22.132 13.169 10.980 1.00 93.75 102 LYS A N 1
ATOM 833 C CA . LYS A 1 102 ? -23.503 13.327 11.493 1.00 93.75 102 LYS A CA 1
ATOM 834 C C . LYS A 1 102 ? -23.847 14.781 11.822 1.00 93.75 102 LYS A C 1
ATOM 836 O O . LYS A 1 102 ? -25.029 15.067 12.002 1.00 93.75 102 LYS A O 1
ATOM 841 N N . ASN A 1 103 ? -22.832 15.634 11.953 1.00 73.00 103 ASN A N 1
ATOM 842 C CA . ASN A 1 103 ? -22.968 17.073 12.162 1.00 73.00 103 ASN A CA 1
ATOM 843 C C . ASN A 1 103 ? -22.919 17.805 10.819 1.00 73.00 103 ASN A C 1
ATOM 845 O O . ASN A 1 103 ? -23.490 18.913 10.764 1.00 73.00 103 ASN A O 1
#

pLDDT: mean 91.75, std 8.42, range [45.81, 97.62]

Organism: NCBI:txid657319

Radius of gyration: 15.15 Å; chains: 1; bounding box: 38×32×36 Å

Foldseek 3Di:
DPDLVVLLVLLVVCLVVPLVCQLDLVVSQVSLLQVLQCVQPVDNDDDPVCCVVCVVVSVRDDSVSSVVSSVVVCVVPVVSHDDPVSVVVVVVVVVVVVVVVVD